Protein AF-A0A2D8QEB2-F1 (afdb_monomer_lite)

Structure (mmCIF, N/CA/C/O backbone):
data_AF-A0A2D8QEB2-F1
#
_entry.id   AF-A0A2D8QEB2-F1
#
loop_
_atom_site.group_PDB
_atom_site.id
_atom_site.type_symbol
_atom_site.label_atom_id
_atom_site.label_alt_id
_atom_site.label_comp_id
_atom_site.label_asym_id
_atom_site.label_entity_id
_atom_site.label_seq_id
_atom_site.pdbx_PDB_ins_code
_atom_site.Cartn_x
_atom_site.Cartn_y
_atom_site.Cartn_z
_atom_site.occupancy
_atom_site.B_iso_or_equiv
_atom_site.auth_seq_id
_atom_site.auth_comp_id
_atom_site.auth_asym_id
_atom_site.auth_atom_id
_atom_site.pdbx_PDB_model_num
ATOM 1 N N . MET A 1 1 ? -32.545 18.903 -0.295 1.00 45.94 1 MET A N 1
ATOM 2 C CA . MET A 1 1 ? -33.216 17.635 0.042 1.00 45.94 1 MET A CA 1
ATOM 3 C C . MET A 1 1 ? -32.104 16.668 0.420 1.00 45.94 1 MET A C 1
ATOM 5 O O . MET A 1 1 ? -31.404 16.201 -0.463 1.00 45.94 1 MET A O 1
ATOM 9 N N . PHE A 1 2 ? -31.806 16.531 1.713 1.00 59.47 2 PHE A N 1
ATOM 10 C CA . PHE A 1 2 ? -30.880 15.502 2.185 1.00 59.47 2 PHE A CA 1
ATOM 11 C C . PHE A 1 2 ? -31.740 14.258 2.338 1.00 59.47 2 PHE A C 1
ATOM 13 O O . PHE A 1 2 ? -32.549 14.202 3.259 1.00 59.47 2 PHE A O 1
ATOM 20 N N . GLU A 1 3 ? -31.684 13.355 1.363 1.00 57.31 3 GLU A N 1
ATOM 21 C CA . GLU A 1 3 ? -32.342 12.060 1.502 1.00 57.31 3 GLU A CA 1
ATOM 22 C C . GLU A 1 3 ? -31.876 11.403 2.799 1.00 57.31 3 GLU A C 1
ATOM 24 O O . GLU A 1 3 ? -30.695 11.477 3.161 1.00 57.31 3 GLU A O 1
ATOM 29 N N . ASP A 1 4 ? -32.845 10.817 3.497 1.00 54.88 4 ASP A N 1
ATOM 30 C CA . ASP A 1 4 ? -32.662 10.054 4.719 1.00 54.88 4 ASP A CA 1
ATOM 31 C C . ASP A 1 4 ? -31.739 8.878 4.388 1.00 54.88 4 ASP A C 1
ATOM 33 O O . ASP A 1 4 ? -32.144 7.863 3.815 1.00 54.88 4 ASP A O 1
ATOM 37 N N . ARG A 1 5 ? -30.434 9.085 4.593 1.00 58.41 5 ARG A N 1
ATOM 38 C CA . ARG A 1 5 ? -29.423 8.082 4.283 1.00 58.41 5 ARG A CA 1
ATOM 39 C C . ARG A 1 5 ? -29.697 6.923 5.232 1.00 58.41 5 ARG A C 1
ATOM 41 O O . ARG A 1 5 ? -29.628 7.158 6.440 1.00 58.41 5 ARG A O 1
ATOM 48 N N . PRO A 1 6 ? -29.975 5.704 4.730 1.00 58.88 6 PRO A N 1
ATOM 49 C CA . PRO A 1 6 ? -30.235 4.573 5.605 1.00 58.88 6 PRO A CA 1
ATOM 50 C C . PRO A 1 6 ? -29.107 4.486 6.629 1.00 58.88 6 PRO A C 1
ATOM 52 O O . PRO A 1 6 ? -27.930 4.625 6.265 1.00 58.88 6 PRO A O 1
ATOM 55 N N . ALA A 1 7 ? -29.474 4.328 7.907 1.00 61.19 7 ALA A N 1
ATOM 56 C CA . ALA A 1 7 ? -28.502 4.167 8.977 1.00 61.19 7 ALA A CA 1
ATOM 57 C C . ALA A 1 7 ? -27.507 3.093 8.523 1.00 61.19 7 ALA A C 1
ATOM 59 O O . ALA A 1 7 ? -27.954 2.024 8.094 1.00 61.19 7 ALA A O 1
ATOM 60 N N . PRO A 1 8 ? -26.191 3.374 8.510 1.00 59.16 8 PRO A N 1
ATOM 61 C CA . PRO A 1 8 ? -25.233 2.442 7.946 1.00 59.16 8 PRO A CA 1
ATOM 62 C C . PRO A 1 8 ? -25.317 1.125 8.718 1.00 59.16 8 PRO A C 1
ATOM 64 O O . PRO A 1 8 ? -24.835 1.019 9.841 1.00 59.16 8 PRO A O 1
ATOM 67 N N . GLY A 1 9 ? -25.970 0.127 8.126 1.00 66.25 9 GLY A N 1
ATOM 68 C CA . GLY A 1 9 ? -25.906 -1.245 8.596 1.00 66.25 9 GLY A CA 1
ATOM 69 C C . GLY A 1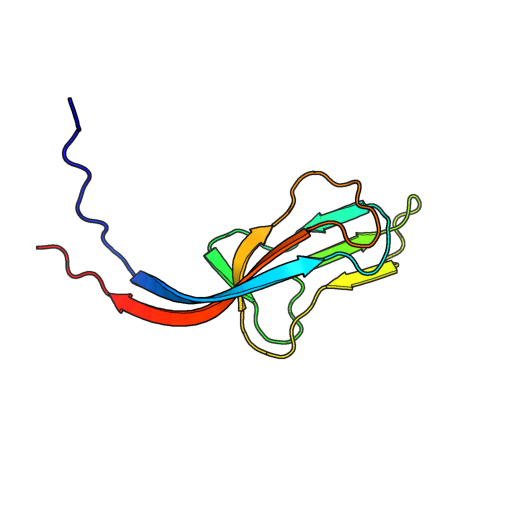 9 ? -24.509 -1.780 8.304 1.00 66.25 9 GLY A C 1
ATOM 70 O O . GLY A 1 9 ? -23.974 -1.556 7.217 1.00 66.25 9 GLY A O 1
ATOM 71 N N . GLY A 1 10 ? -23.896 -2.463 9.271 1.00 78.81 10 GLY A N 1
ATOM 72 C CA . GLY A 1 10 ? -22.622 -3.153 9.063 1.00 78.81 10 GLY A CA 1
ATOM 73 C C . GLY A 1 10 ? -21.559 -2.876 10.121 1.00 78.81 10 GLY A C 1
ATOM 74 O O . GLY A 1 10 ? -21.839 -2.451 11.239 1.00 78.81 10 GLY A O 1
ATOM 75 N N . MET A 1 11 ? -20.311 -3.187 9.772 1.00 84.75 11 MET A N 1
ATOM 76 C CA . MET A 1 11 ? -19.163 -3.077 10.670 1.00 84.75 11 MET A CA 1
ATOM 77 C C . MET A 1 11 ? -18.521 -1.690 10.555 1.00 84.75 11 MET A C 1
ATOM 79 O O . MET A 1 11 ? -17.908 -1.367 9.537 1.00 84.75 11 MET A O 1
ATOM 83 N N . LEU A 1 12 ? -18.603 -0.884 11.614 1.00 89.38 12 LEU A N 1
ATOM 84 C CA . LEU A 1 12 ? -17.855 0.365 11.725 1.00 89.38 12 LEU A CA 1
ATOM 85 C C . LEU A 1 12 ? -16.407 0.059 12.107 1.00 89.38 12 LEU A C 1
ATOM 87 O O . LEU A 1 12 ? -16.162 -0.552 13.146 1.00 89.38 12 LEU A O 1
ATOM 91 N N . ARG A 1 13 ? -15.446 0.548 11.317 1.00 92.75 13 ARG A N 1
ATOM 92 C CA . ARG A 1 13 ? -14.018 0.527 11.666 1.00 92.75 13 ARG A CA 1
ATOM 93 C C . ARG A 1 13 ? -13.538 1.935 12.011 1.00 92.75 13 ARG A C 1
ATOM 95 O O . ARG A 1 13 ? -13.368 2.773 11.128 1.00 92.75 13 ARG A O 1
ATOM 102 N N . LYS A 1 14 ? -13.310 2.206 13.298 1.00 94.62 14 LYS A N 1
ATOM 103 C CA . LYS A 1 14 ? -12.776 3.487 13.780 1.00 94.62 14 LYS A CA 1
ATOM 104 C C . LYS A 1 14 ? -11.250 3.456 13.736 1.00 94.62 14 LYS A C 1
ATOM 106 O O . LYS A 1 14 ? -10.625 2.786 14.553 1.00 94.62 14 LYS A O 1
ATOM 111 N N . VAL A 1 15 ? -10.653 4.200 12.806 1.00 97.00 15 VAL A N 1
ATOM 112 C CA . VAL A 1 15 ? -9.191 4.318 12.669 1.00 97.00 15 VAL A CA 1
ATOM 113 C C . VAL A 1 15 ? -8.595 5.071 13.860 1.00 97.00 15 VAL A C 1
ATOM 115 O O . VAL A 1 15 ? -9.001 6.196 14.148 1.00 97.00 15 VAL A O 1
ATOM 118 N N . LEU A 1 16 ? -7.607 4.464 14.521 1.00 97.88 16 LEU A N 1
ATOM 119 C CA . LEU A 1 16 ? -6.885 5.038 15.663 1.00 97.88 16 LEU A CA 1
ATOM 120 C C . LEU A 1 16 ? -5.487 5.539 15.275 1.00 97.88 16 LEU A C 1
ATOM 122 O O . LEU A 1 16 ? -5.075 6.612 15.708 1.00 97.88 16 LEU A O 1
ATOM 126 N N . LYS A 1 17 ? -4.760 4.783 14.441 1.00 98.19 17 LYS A N 1
ATOM 127 C CA . LYS A 1 17 ? -3.432 5.149 13.915 1.00 98.19 17 LYS A CA 1
ATOM 128 C C . LYS A 1 17 ? -3.373 4.888 12.417 1.00 98.19 17 LYS A C 1
ATOM 130 O O . LYS A 1 17 ? -3.940 3.907 11.939 1.00 98.19 17 LYS A O 1
ATOM 135 N N . ARG A 1 18 ? -2.689 5.765 11.678 1.00 98.25 18 ARG A N 1
ATOM 136 C CA . ARG A 1 18 ? -2.594 5.716 10.213 1.00 98.25 18 ARG A CA 1
ATOM 137 C C . ARG A 1 18 ? -1.277 6.276 9.708 1.00 98.25 18 ARG A C 1
ATOM 139 O O . ARG A 1 18 ? -0.687 7.131 10.366 1.00 98.25 18 ARG A O 1
ATOM 146 N N . ARG A 1 19 ? -0.857 5.841 8.522 1.00 98.06 19 ARG A N 1
ATOM 147 C CA . ARG A 1 19 ? 0.325 6.374 7.840 1.00 98.06 19 ARG A CA 1
ATOM 148 C C . ARG A 1 19 ? 0.168 6.354 6.326 1.00 98.06 19 ARG A C 1
ATOM 150 O O . ARG A 1 19 ? -0.554 5.521 5.776 1.00 98.06 19 ARG A O 1
ATOM 157 N N . HIS A 1 20 ? 0.876 7.267 5.668 1.00 98.38 20 HIS A N 1
ATOM 158 C CA . HIS A 1 20 ? 1.130 7.160 4.237 1.00 98.38 20 HIS A CA 1
ATOM 159 C C . HIS A 1 20 ? 2.181 6.087 3.974 1.00 98.38 20 HIS A C 1
ATOM 161 O O . HIS A 1 20 ? 3.075 5.868 4.792 1.00 98.38 20 HIS A O 1
ATOM 167 N N . VAL A 1 21 ? 2.045 5.436 2.828 1.00 98.12 21 VAL A N 1
ATOM 168 C CA . VAL A 1 21 ? 3.016 4.488 2.293 1.00 98.12 21 VAL A CA 1
ATOM 169 C C . VAL A 1 21 ? 3.638 5.141 1.075 1.00 98.12 21 VAL A C 1
ATOM 171 O O . VAL A 1 21 ? 2.908 5.615 0.197 1.00 98.12 21 VAL A O 1
ATOM 174 N N . THR A 1 22 ? 4.961 5.209 1.060 1.00 98.25 22 THR A N 1
ATOM 175 C CA . THR A 1 22 ? 5.743 5.794 -0.025 1.00 98.25 22 THR A CA 1
ATOM 176 C C . THR A 1 22 ? 6.446 4.704 -0.812 1.00 98.25 22 THR A C 1
ATOM 178 O O . THR A 1 22 ? 6.760 3.660 -0.252 1.00 98.25 22 THR A O 1
ATOM 181 N N . ALA A 1 23 ? 6.660 4.940 -2.101 1.00 97.69 23 ALA A N 1
ATOM 182 C CA . ALA A 1 23 ? 7.486 4.074 -2.926 1.00 97.69 23 ALA A CA 1
ATOM 183 C C . ALA A 1 23 ? 8.965 4.260 -2.564 1.00 97.69 23 ALA A C 1
ATOM 185 O O . ALA A 1 23 ? 9.443 5.396 -2.532 1.00 97.69 23 ALA A O 1
ATOM 186 N N . ASP A 1 24 ? 9.693 3.169 -2.339 1.00 96.94 24 ASP A N 1
ATOM 187 C CA . ASP A 1 24 ? 11.140 3.230 -2.094 1.00 96.94 24 ASP A CA 1
ATOM 188 C C . ASP A 1 24 ? 11.929 3.311 -3.415 1.00 96.94 24 ASP A C 1
ATOM 190 O O . ASP A 1 24 ? 13.035 3.851 -3.464 1.00 96.94 24 ASP A O 1
ATOM 194 N N . THR A 1 25 ? 11.317 2.878 -4.521 1.00 97.00 25 THR A N 1
ATOM 195 C CA . THR A 1 25 ? 11.869 2.969 -5.877 1.00 97.00 25 THR A CA 1
ATOM 196 C C . THR A 1 25 ? 10.849 3.509 -6.883 1.00 97.00 25 THR A C 1
ATOM 198 O O . THR A 1 25 ? 9.639 3.404 -6.683 1.00 97.00 25 THR A O 1
ATOM 201 N N . GLY A 1 26 ? 11.337 4.107 -7.971 1.00 96.56 26 GLY A N 1
ATOM 202 C CA . GLY A 1 26 ? 10.503 4.531 -9.094 1.00 96.56 26 GLY A CA 1
ATOM 203 C C . GLY A 1 26 ? 10.140 3.367 -10.019 1.00 96.56 26 GLY A C 1
ATOM 204 O O . GLY A 1 26 ? 10.872 2.384 -10.113 1.00 96.56 26 GLY A O 1
ATOM 205 N N . GLY A 1 27 ? 9.019 3.489 -10.729 1.00 97.62 27 GLY A N 1
ATOM 206 C CA . GLY A 1 27 ? 8.577 2.482 -11.693 1.00 97.62 27 GLY A CA 1
ATOM 207 C C . GLY A 1 27 ? 7.078 2.527 -11.964 1.00 97.62 27 GLY A C 1
ATOM 208 O O . GLY A 1 27 ? 6.439 3.578 -11.879 1.00 97.62 27 GLY A O 1
ATOM 209 N N . LEU A 1 28 ? 6.524 1.365 -12.300 1.00 98.06 28 LEU A N 1
ATOM 210 C CA . LEU A 1 28 ? 5.109 1.147 -12.568 1.00 98.06 28 LEU A CA 1
ATOM 211 C C . LEU A 1 28 ? 4.476 0.408 -11.384 1.00 98.06 28 LEU A C 1
ATOM 213 O O . LEU A 1 28 ? 4.619 -0.809 -11.249 1.00 98.06 28 LEU A O 1
ATOM 217 N N . PHE A 1 29 ? 3.794 1.150 -10.515 1.00 98.12 29 PHE A N 1
ATOM 218 C CA . PHE A 1 29 ? 3.053 0.616 -9.381 1.00 98.12 29 PHE A CA 1
ATOM 219 C C . PHE A 1 29 ? 1.712 0.025 -9.819 1.00 98.12 29 PHE A C 1
ATOM 221 O O . PHE A 1 29 ? 0.906 0.674 -10.491 1.00 98.12 29 PHE A O 1
ATOM 228 N N . ARG A 1 30 ? 1.431 -1.192 -9.355 1.00 97.25 30 ARG A N 1
ATOM 229 C CA . ARG A 1 30 ? 0.140 -1.859 -9.507 1.00 97.25 30 ARG A CA 1
ATOM 230 C C . ARG A 1 30 ? -0.364 -2.313 -8.145 1.00 97.25 30 ARG A C 1
ATOM 232 O O . ARG A 1 30 ? 0.227 -3.189 -7.516 1.00 97.25 30 ARG A O 1
ATOM 239 N N . ALA A 1 31 ? -1.487 -1.742 -7.715 1.00 97.50 31 ALA A N 1
ATOM 240 C CA . ALA A 1 31 ? -2.161 -2.166 -6.496 1.00 97.50 31 ALA A CA 1
ATOM 241 C C . ALA A 1 31 ? -2.661 -3.618 -6.617 1.00 97.50 31 ALA A C 1
ATOM 243 O O . ALA A 1 31 ? -3.213 -4.016 -7.644 1.00 97.50 31 ALA A O 1
ATOM 244 N N . ALA A 1 32 ? -2.486 -4.387 -5.544 1.00 97.31 32 ALA A N 1
ATOM 245 C CA . ALA A 1 32 ? -2.990 -5.753 -5.384 1.00 97.31 32 ALA A CA 1
ATOM 246 C C . ALA A 1 32 ? -4.164 -5.827 -4.387 1.00 97.31 32 ALA A C 1
ATOM 248 O O . ALA A 1 32 ? -4.595 -6.912 -4.010 1.00 97.31 32 ALA A O 1
ATOM 249 N N . CYS A 1 33 ? -4.669 -4.671 -3.951 1.00 96.38 33 CYS A N 1
ATOM 250 C CA . CYS A 1 33 ? -5.695 -4.533 -2.924 1.00 96.38 33 CYS A CA 1
ATOM 251 C C . CYS A 1 33 ? -6.714 -3.444 -3.277 1.00 96.38 33 CYS A C 1
ATOM 253 O O . CYS A 1 33 ? -6.487 -2.610 -4.159 1.00 96.38 33 CYS A O 1
ATOM 255 N N . THR A 1 34 ? -7.820 -3.431 -2.539 1.00 96.38 34 THR A N 1
ATOM 256 C CA . THR A 1 34 ? -8.894 -2.441 -2.629 1.00 96.38 34 THR A CA 1
ATOM 257 C C . THR A 1 34 ? -9.056 -1.715 -1.286 1.00 96.38 34 THR A C 1
ATOM 259 O O . THR A 1 34 ? -8.860 -2.310 -0.223 1.00 96.38 34 THR A O 1
ATOM 262 N N . PRO A 1 35 ? -9.422 -0.418 -1.272 1.00 96.31 35 PRO A N 1
ATOM 263 C CA . PRO A 1 35 ? -9.829 0.257 -0.042 1.00 96.31 35 PRO A CA 1
ATOM 264 C C . PRO A 1 35 ? -10.903 -0.524 0.725 1.00 96.31 35 PRO A C 1
ATOM 266 O O . PRO A 1 35 ? -11.906 -0.938 0.151 1.00 96.31 35 PRO A O 1
ATOM 269 N N . GLY A 1 36 ? -10.700 -0.693 2.031 1.00 95.50 36 GLY A N 1
ATOM 270 C CA .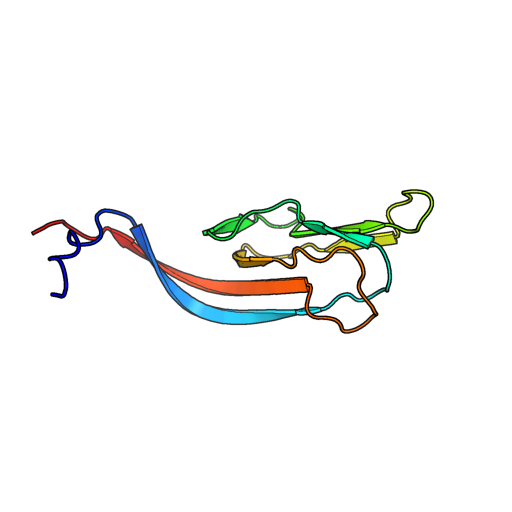 GLY A 1 36 ? -11.533 -1.526 2.899 1.00 95.50 36 GLY A CA 1
ATOM 271 C C . GLY A 1 36 ? -10.944 -2.908 3.196 1.00 95.50 36 GLY A C 1
ATOM 272 O O . GLY A 1 36 ? -11.338 -3.518 4.197 1.00 95.50 36 GLY A O 1
ATOM 273 N N . ASP A 1 37 ? -9.969 -3.371 2.412 1.00 97.12 37 ASP A N 1
ATOM 274 C CA . ASP A 1 37 ? -9.279 -4.635 2.667 1.00 97.12 37 ASP A CA 1
ATOM 275 C C . ASP A 1 37 ? -8.435 -4.570 3.944 1.00 97.12 37 ASP A C 1
ATOM 277 O O . ASP A 1 37 ? -7.874 -3.529 4.298 1.00 97.12 37 ASP A O 1
ATOM 281 N N . ILE A 1 38 ? -8.325 -5.710 4.631 1.00 97.81 38 ILE A N 1
ATOM 282 C CA . ILE A 1 38 ? -7.334 -5.920 5.690 1.00 97.81 38 ILE A CA 1
ATOM 283 C C . ILE A 1 38 ? -6.233 -6.801 5.107 1.00 97.81 38 ILE A C 1
ATOM 285 O O . ILE A 1 38 ? -6.460 -7.981 4.843 1.00 97.81 38 ILE A O 1
ATOM 289 N N . LEU A 1 39 ? -5.043 -6.233 4.927 1.00 98.44 39 LEU A N 1
ATOM 290 C CA . LEU A 1 39 ? -3.868 -6.973 4.480 1.00 98.44 39 LEU A CA 1
ATOM 291 C C . LEU A 1 39 ? -3.219 -7.644 5.682 1.00 98.44 39 LEU A C 1
ATOM 293 O O . LEU A 1 39 ? -2.918 -6.981 6.674 1.00 98.44 39 LEU A O 1
ATOM 297 N N . GLN A 1 40 ? -3.019 -8.956 5.589 1.00 98.31 40 GLN A N 1
ATOM 298 C CA . GLN A 1 40 ? -2.269 -9.717 6.585 1.00 98.31 40 GLN A CA 1
ATOM 299 C C . GLN A 1 40 ? -0.761 -9.483 6.409 1.00 98.31 40 GLN A C 1
ATOM 301 O O . GLN A 1 40 ? -0.338 -9.066 5.325 1.00 98.31 40 GLN A O 1
ATOM 306 N N . PRO A 1 41 ? 0.067 -9.769 7.430 1.00 98.44 41 PRO A N 1
ATOM 307 C CA . PRO A 1 41 ? 1.515 -9.681 7.305 1.00 98.44 41 PRO A CA 1
ATOM 308 C C . PRO A 1 41 ? 2.035 -10.403 6.056 1.00 98.44 41 PRO A C 1
ATOM 310 O O . PRO A 1 41 ? 1.605 -11.513 5.746 1.00 98.44 41 PRO A O 1
ATOM 313 N N . GLY A 1 42 ? 2.922 -9.746 5.309 1.00 97.75 42 GLY A N 1
ATOM 314 C CA . GLY A 1 42 ? 3.466 -10.253 4.043 1.00 97.75 42 GLY A CA 1
ATOM 315 C C . GLY A 1 42 ? 2.524 -10.175 2.832 1.00 97.75 42 GLY A C 1
ATOM 316 O O . GLY A 1 42 ? 2.985 -10.355 1.709 1.00 97.75 42 GLY A O 1
ATOM 317 N N . SER A 1 43 ? 1.235 -9.858 3.009 1.00 98.06 43 SER A N 1
ATOM 318 C CA . SER A 1 43 ? 0.335 -9.608 1.874 1.00 98.06 43 SER A CA 1
ATOM 319 C C . SER A 1 43 ? 0.688 -8.272 1.204 1.00 98.06 43 SER A C 1
ATOM 321 O O . SER A 1 43 ? 0.886 -7.275 1.908 1.00 98.06 43 SER A O 1
ATOM 323 N N . PRO A 1 44 ? 0.761 -8.213 -0.137 1.00 98.00 44 PRO A N 1
ATOM 324 C CA . PRO A 1 44 ? 1.184 -7.006 -0.830 1.00 98.00 44 PRO A CA 1
ATOM 325 C C . PRO A 1 44 ? 0.076 -5.948 -0.869 1.00 98.00 44 PRO A C 1
ATOM 327 O O . PRO A 1 44 ? -1.067 -6.229 -1.225 1.00 98.00 44 PRO A O 1
ATOM 330 N N . LEU A 1 45 ? 0.443 -4.694 -0.598 1.00 98.19 45 LEU A N 1
ATOM 331 C CA . LEU A 1 45 ? -0.333 -3.530 -1.038 1.00 98.19 45 LEU A CA 1
ATOM 332 C C . LEU A 1 45 ? -0.373 -3.482 -2.570 1.00 98.19 45 LEU A C 1
ATOM 334 O O . LEU A 1 45 ? -1.394 -3.166 -3.181 1.00 98.19 45 LEU A O 1
ATOM 338 N N . GLY A 1 46 ? 0.772 -3.785 -3.174 1.00 97.81 46 GLY A N 1
ATOM 339 C CA . GLY A 1 46 ? 1.016 -3.779 -4.602 1.00 97.81 46 GLY A CA 1
ATOM 340 C C . GLY A 1 46 ? 2.485 -4.055 -4.897 1.00 97.81 46 GLY A C 1
ATOM 3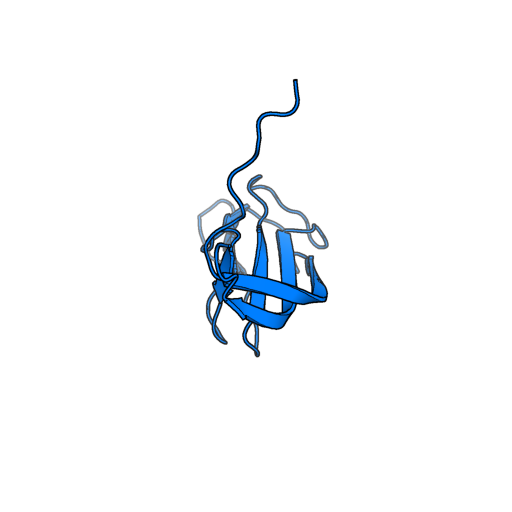41 O O . GLY A 1 46 ? 3.296 -4.233 -3.984 1.00 97.81 46 GLY A O 1
ATOM 342 N N . VAL A 1 47 ? 2.807 -4.074 -6.182 1.00 98.19 47 VAL A N 1
ATOM 343 C CA . VAL A 1 47 ? 4.168 -4.263 -6.696 1.00 98.19 47 VAL A CA 1
ATOM 344 C C . VAL A 1 47 ? 4.571 -3.063 -7.536 1.00 98.19 47 VAL A C 1
ATOM 346 O O . VAL A 1 47 ? 3.712 -2.428 -8.152 1.00 98.19 47 VAL A O 1
ATOM 349 N N . ILE A 1 48 ? 5.865 -2.766 -7.568 1.00 98.38 48 ILE A N 1
ATOM 350 C CA . ILE A 1 48 ? 6.465 -1.836 -8.521 1.00 98.38 48 ILE A CA 1
ATOM 351 C C . ILE A 1 48 ? 7.255 -2.670 -9.520 1.00 98.38 48 ILE A C 1
ATOM 353 O O . ILE A 1 48 ? 8.041 -3.538 -9.137 1.00 98.38 48 ILE A O 1
ATOM 357 N N . THR A 1 49 ? 7.017 -2.409 -10.799 1.00 98.31 49 THR A N 1
ATOM 358 C CA . THR A 1 49 ? 7.703 -3.065 -11.916 1.00 98.31 49 THR A CA 1
ATOM 359 C C . THR A 1 49 ? 8.495 -2.056 -12.732 1.00 98.31 49 THR A C 1
ATOM 361 O O . THR A 1 49 ? 8.169 -0.865 -12.731 1.00 98.31 49 THR A O 1
ATOM 364 N N . ASP A 1 50 ? 9.534 -2.514 -13.419 1.00 96.94 50 ASP A N 1
ATOM 365 C CA . ASP A 1 50 ? 10.169 -1.724 -14.468 1.00 96.94 50 ASP A CA 1
ATOM 366 C C . ASP A 1 50 ? 9.347 -1.752 -15.775 1.00 96.94 50 ASP A C 1
ATOM 368 O O . ASP A 1 50 ? 8.232 -2.275 -15.833 1.00 96.94 50 ASP A O 1
ATOM 372 N N . ILE A 1 51 ? 9.883 -1.160 -16.845 1.00 95.19 51 ILE A N 1
ATOM 373 C CA . ILE A 1 51 ? 9.195 -1.112 -18.146 1.00 95.19 51 ILE A CA 1
ATOM 374 C C . ILE A 1 51 ? 9.141 -2.468 -18.867 1.00 95.19 51 ILE A C 1
ATOM 376 O O . ILE A 1 51 ? 8.369 -2.613 -19.815 1.00 95.19 51 ILE A O 1
ATOM 380 N N . PHE A 1 52 ? 9.964 -3.434 -18.456 1.00 96.75 52 PHE A N 1
ATOM 381 C CA . PHE A 1 52 ? 10.020 -4.784 -19.016 1.00 96.75 52 PHE A CA 1
ATOM 382 C C . PHE A 1 52 ? 9.098 -5.751 -18.261 1.00 96.75 52 PHE A C 1
ATOM 384 O O . PHE A 1 52 ? 8.803 -6.835 -18.761 1.00 96.75 52 PHE A O 1
ATOM 391 N N . GLY A 1 53 ? 8.573 -5.322 -17.110 1.00 94.94 53 GLY A N 1
ATOM 392 C CA . GLY A 1 53 ? 7.640 -6.073 -16.277 1.00 94.94 53 GLY A CA 1
ATOM 393 C C . GLY A 1 53 ? 8.309 -6.811 -15.121 1.00 94.94 53 GLY A C 1
ATOM 394 O O . GLY A 1 53 ? 7.615 -7.529 -14.397 1.00 94.94 53 GLY A O 1
ATOM 395 N N . ASP A 1 54 ? 9.613 -6.623 -14.913 1.00 97.94 54 ASP A N 1
ATOM 396 C CA . ASP A 1 54 ? 10.326 -7.221 -13.789 1.00 97.94 54 ASP A CA 1
ATOM 397 C C . ASP A 1 54 ? 9.930 -6.515 -12.488 1.00 97.94 54 ASP A C 1
ATOM 399 O O . ASP A 1 54 ? 9.881 -5.284 -12.415 1.00 97.94 54 ASP A O 1
ATOM 403 N N . ILE A 1 55 ? 9.617 -7.292 -11.445 1.00 98.06 55 ILE A N 1
ATOM 404 C CA . ILE A 1 55 ? 9.266 -6.749 -10.127 1.00 98.06 55 ILE A CA 1
ATOM 405 C C . ILE A 1 55 ? 10.538 -6.221 -9.468 1.00 98.06 55 ILE A C 1
ATOM 407 O O . ILE A 1 55 ? 11.435 -6.990 -9.128 1.00 98.06 55 ILE A O 1
ATOM 411 N N . VAL A 1 56 ? 10.577 -4.911 -9.242 1.00 97.69 56 VAL A N 1
ATOM 412 C CA . VAL A 1 56 ? 11.694 -4.228 -8.577 1.00 97.69 56 VAL A CA 1
ATOM 413 C C . VAL A 1 56 ? 11.423 -3.969 -7.098 1.00 97.69 56 VAL A C 1
ATOM 415 O O . VAL A 1 56 ? 12.365 -3.807 -6.329 1.00 97.69 56 VAL A O 1
ATOM 418 N N . ASP A 1 57 ? 10.151 -3.946 -6.688 1.00 98.00 57 ASP A N 1
ATOM 419 C CA . ASP A 1 57 ? 9.754 -3.810 -5.286 1.00 98.00 57 ASP A CA 1
ATOM 420 C C . ASP A 1 57 ? 8.368 -4.429 -5.026 1.00 98.00 57 ASP A C 1
ATOM 422 O O . ASP A 1 57 ? 7.479 -4.412 -5.882 1.00 98.00 57 ASP A O 1
ATOM 426 N N . THR A 1 58 ? 8.174 -4.981 -3.827 1.00 98.25 58 THR A N 1
ATOM 427 C CA . THR A 1 58 ? 6.894 -5.515 -3.344 1.00 98.25 58 THR A CA 1
ATOM 428 C C . THR A 1 58 ? 6.573 -4.909 -1.987 1.00 98.25 58 THR A C 1
ATOM 430 O O . THR A 1 58 ? 7.194 -5.218 -0.970 1.00 98.25 58 THR A O 1
ATOM 433 N N . VAL A 1 59 ? 5.533 -4.083 -1.955 1.00 98.00 59 VAL A N 1
ATOM 434 C CA . VA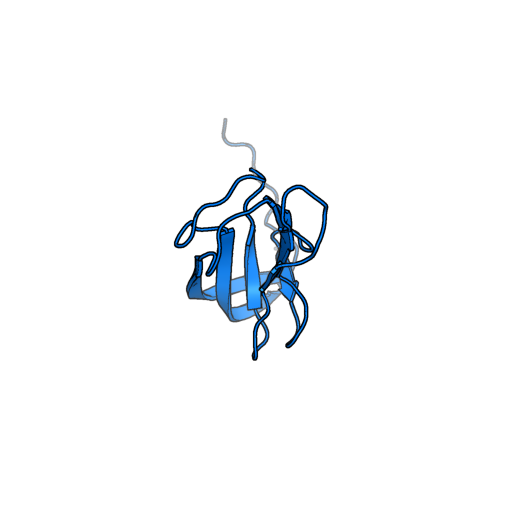L A 1 59 ? 5.203 -3.276 -0.782 1.00 98.00 59 VAL A CA 1
ATOM 435 C C . VAL A 1 59 ? 4.353 -4.101 0.175 1.00 98.00 59 VAL A C 1
ATOM 437 O O . VAL A 1 59 ? 3.183 -4.368 -0.101 1.00 98.00 59 VAL A O 1
ATOM 440 N N . THR A 1 60 ? 4.929 -4.497 1.309 1.00 98.31 60 THR A N 1
ATOM 441 C CA . THR A 1 60 ? 4.281 -5.347 2.322 1.00 98.31 60 THR A CA 1
ATOM 442 C C . THR A 1 60 ? 4.348 -4.727 3.720 1.00 98.31 60 THR A C 1
ATOM 444 O O . THR A 1 60 ? 4.956 -3.677 3.941 1.00 98.31 60 THR A O 1
ATOM 447 N N . PHE A 1 61 ? 3.684 -5.368 4.683 1.00 98.19 61 PHE A N 1
ATOM 448 C CA . PHE A 1 61 ? 3.652 -4.945 6.081 1.00 98.19 61 PHE A CA 1
ATOM 449 C C . PHE A 1 61 ? 3.987 -6.122 7.000 1.00 98.19 61 PHE A C 1
ATOM 451 O O . PHE A 1 61 ? 3.640 -7.262 6.699 1.00 98.19 61 PHE A O 1
ATOM 458 N N . ALA A 1 62 ? 4.641 -5.839 8.130 1.00 97.75 62 ALA A N 1
ATOM 459 C CA . ALA A 1 62 ? 4.940 -6.835 9.165 1.00 97.75 62 ALA A CA 1
ATOM 460 C C . ALA A 1 62 ? 3.749 -7.104 10.105 1.00 97.75 62 ALA A C 1
ATOM 462 O O . ALA A 1 62 ? 3.687 -8.141 10.757 1.00 97.75 62 ALA A O 1
ATOM 463 N N . GLU A 1 63 ? 2.796 -6.175 10.156 1.00 97.88 63 GLU A N 1
ATOM 464 C CA . GLU A 1 63 ? 1.579 -6.252 10.962 1.00 97.88 63 GLU A CA 1
ATOM 465 C C . GLU A 1 63 ? 0.352 -6.047 10.064 1.00 97.88 63 GLU A C 1
ATOM 467 O O . GLU A 1 63 ? 0.483 -5.439 8.994 1.00 97.88 63 GLU A O 1
ATOM 472 N N . PRO A 1 64 ? -0.841 -6.515 10.477 1.00 98.44 64 PRO A N 1
ATOM 473 C CA . PRO A 1 64 ? -2.059 -6.274 9.725 1.00 98.44 64 PRO A CA 1
ATOM 474 C C . PRO A 1 64 ? -2.327 -4.783 9.517 1.00 98.44 64 PRO A C 1
ATOM 476 O O . PRO A 1 64 ? -2.227 -3.981 10.449 1.00 98.44 64 PRO A O 1
ATOM 479 N N . VAL A 1 65 ? -2.753 -4.415 8.311 1.00 98.62 65 VAL A N 1
ATOM 480 C CA . VAL A 1 65 ? -3.157 -3.038 8.003 1.00 98.62 65 VAL A CA 1
ATOM 481 C C . VAL A 1 65 ? -4.507 -2.992 7.308 1.00 98.62 65 VAL A C 1
ATOM 483 O O . VAL A 1 65 ? -4.826 -3.841 6.480 1.00 98.62 65 VAL A O 1
ATOM 486 N N . LEU A 1 66 ? -5.296 -1.970 7.622 1.00 98.38 66 LEU A N 1
ATOM 487 C CA . LEU A 1 66 ? -6.537 -1.662 6.918 1.00 98.38 66 LEU A CA 1
ATOM 488 C C . LEU A 1 66 ? -6.234 -0.657 5.806 1.00 98.38 66 LEU A C 1
ATOM 490 O O . LEU A 1 66 ? -5.771 0.456 6.076 1.00 98.38 66 LEU A O 1
ATOM 494 N N . VAL A 1 67 ? -6.519 -1.031 4.562 1.00 98.31 67 VAL A N 1
ATOM 495 C CA . VAL A 1 67 ? -6.308 -0.176 3.391 1.00 98.31 67 VAL A CA 1
ATOM 496 C C . VAL A 1 67 ? -7.357 0.930 3.384 1.00 98.31 67 VAL A C 1
ATOM 498 O O . VAL A 1 67 ? -8.554 0.669 3.294 1.00 98.31 67 VAL A O 1
ATOM 501 N N . ILE A 1 68 ? -6.910 2.183 3.468 1.00 98.25 68 ILE A N 1
ATOM 502 C CA . ILE A 1 68 ? -7.776 3.365 3.346 1.00 98.25 68 ILE A CA 1
ATOM 503 C C . ILE A 1 68 ? -7.780 3.848 1.894 1.00 98.25 68 ILE A C 1
ATOM 505 O O . ILE A 1 68 ? -8.825 4.211 1.363 1.00 98.25 68 ILE A O 1
ATOM 509 N N . ALA A 1 69 ? -6.613 3.852 1.248 1.00 97.62 69 ALA A N 1
ATOM 510 C CA . ALA A 1 69 ? -6.461 4.184 -0.161 1.00 97.62 69 ALA A CA 1
ATOM 511 C C . ALA A 1 69 ? -5.235 3.485 -0.762 1.00 97.62 69 ALA A C 1
ATOM 513 O O . ALA A 1 69 ? -4.233 3.277 -0.075 1.00 97.62 69 ALA A O 1
ATOM 514 N N . ALA A 1 70 ? -5.301 3.204 -2.060 1.00 97.44 70 ALA A N 1
ATOM 515 C CA . ALA A 1 70 ? -4.180 2.766 -2.881 1.00 97.44 70 ALA A CA 1
ATOM 516 C C . ALA A 1 70 ? -4.115 3.640 -4.1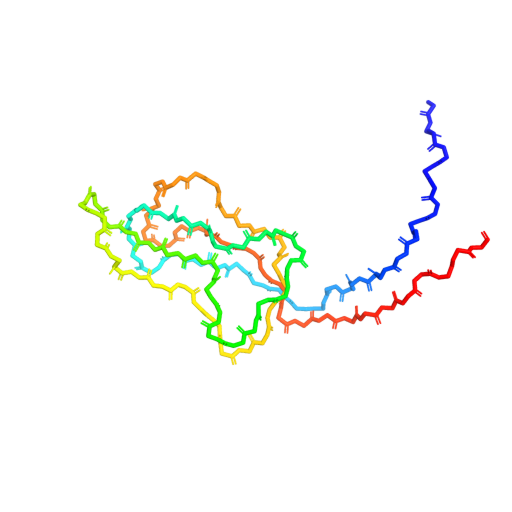41 1.00 97.44 70 ALA A C 1
ATOM 518 O O . ALA A 1 70 ? -5.155 4.061 -4.664 1.00 97.44 70 ALA A O 1
ATOM 519 N N . ARG A 1 71 ? -2.902 3.953 -4.605 1.00 95.88 71 ARG A N 1
ATOM 520 C CA . ARG A 1 71 ? -2.692 4.727 -5.833 1.00 95.88 71 ARG A CA 1
ATOM 521 C C . ARG A 1 71 ? -3.175 3.931 -7.044 1.00 95.88 71 ARG A C 1
ATOM 523 O O . ARG A 1 71 ? -3.010 2.715 -7.101 1.00 95.88 71 ARG A O 1
ATOM 530 N N . ARG A 1 72 ? -3.787 4.638 -7.996 1.00 92.06 72 ARG A N 1
ATOM 531 C CA . ARG A 1 72 ? -4.276 4.079 -9.266 1.00 92.06 72 ARG A CA 1
ATOM 532 C C . ARG A 1 72 ? -3.422 4.491 -10.460 1.00 92.06 72 ARG A C 1
ATOM 534 O O . ARG A 1 72 ? -3.317 3.721 -11.405 1.00 92.06 72 ARG A O 1
ATOM 541 N N . ASP A 1 73 ? -2.805 5.670 -10.401 1.00 88.75 73 ASP A N 1
ATOM 542 C CA . ASP A 1 73 ? -1.886 6.130 -11.440 1.00 88.75 73 ASP A CA 1
ATOM 543 C C . ASP A 1 73 ? -0.593 5.304 -11.399 1.00 88.75 73 ASP A C 1
ATOM 545 O O . ASP A 1 73 ? 0.070 5.289 -10.356 1.00 88.75 73 ASP A O 1
ATOM 549 N N . PRO A 1 74 ? -0.224 4.624 -12.499 1.00 89.44 74 PRO A N 1
ATOM 550 C CA . PRO A 1 74 ? 0.790 3.578 -12.458 1.00 89.44 74 PRO A CA 1
ATOM 551 C C . PRO A 1 74 ? 2.207 4.127 -12.310 1.00 89.44 74 PRO A C 1
ATOM 553 O O . PRO A 1 74 ? 3.018 3.527 -11.621 1.00 89.44 74 PRO A O 1
ATOM 556 N N . VAL A 1 75 ? 2.532 5.265 -12.925 1.00 97.25 75 VAL A N 1
ATOM 557 C CA . VAL A 1 75 ? 3.898 5.807 -12.876 1.00 97.25 75 VAL A CA 1
ATOM 558 C C . VAL A 1 75 ? 4.147 6.442 -11.514 1.00 97.25 75 VAL A C 1
ATOM 560 O O . VAL A 1 75 ? 3.405 7.345 -11.120 1.00 97.25 75 VAL A O 1
ATOM 563 N N . VAL A 1 76 ? 5.188 5.990 -10.815 1.00 97.38 76 VAL A N 1
ATOM 564 C CA . VAL A 1 76 ? 5.601 6.491 -9.497 1.00 97.38 76 VAL A CA 1
ATOM 565 C C . VAL A 1 76 ? 7.088 6.830 -9.482 1.00 97.38 76 VAL A C 1
ATOM 567 O O . VAL A 1 76 ? 7.895 6.141 -10.106 1.00 97.38 76 VAL A O 1
ATOM 570 N N . ALA A 1 77 ? 7.454 7.878 -8.747 1.00 97.50 77 ALA A N 1
ATOM 571 C CA . ALA A 1 77 ? 8.839 8.178 -8.388 1.00 97.50 77 ALA A CA 1
ATOM 572 C C . ALA A 1 77 ? 9.147 7.722 -6.951 1.00 97.50 77 ALA A C 1
ATOM 574 O O . ALA A 1 77 ? 8.239 7.543 -6.139 1.00 97.50 77 ALA A O 1
ATOM 575 N N . THR A 1 78 ? 10.427 7.581 -6.601 1.00 97.75 78 THR A N 1
ATOM 576 C CA . THR A 1 78 ? 10.832 7.367 -5.203 1.00 97.75 78 THR A CA 1
ATOM 577 C C . THR A 1 78 ? 10.283 8.479 -4.305 1.00 97.75 78 THR A C 1
ATOM 579 O O . THR A 1 78 ? 10.399 9.664 -4.618 1.00 97.75 78 THR A O 1
ATOM 582 N N . GLY A 1 79 ? 9.688 8.097 -3.175 1.00 97.62 79 GLY A N 1
ATOM 583 C CA . GLY A 1 79 ? 9.045 8.997 -2.217 1.00 97.62 79 GLY A CA 1
ATOM 584 C C . GLY A 1 79 ? 7.577 9.310 -2.524 1.00 97.62 79 GLY A C 1
ATOM 585 O O . GLY A 1 79 ? 6.880 9.849 -1.659 1.00 97.62 79 GLY A O 1
ATOM 586 N N . ASP A 1 80 ? 7.067 8.937 -3.702 1.00 97.88 80 ASP A N 1
ATOM 587 C CA . ASP A 1 80 ? 5.661 9.134 -4.040 1.00 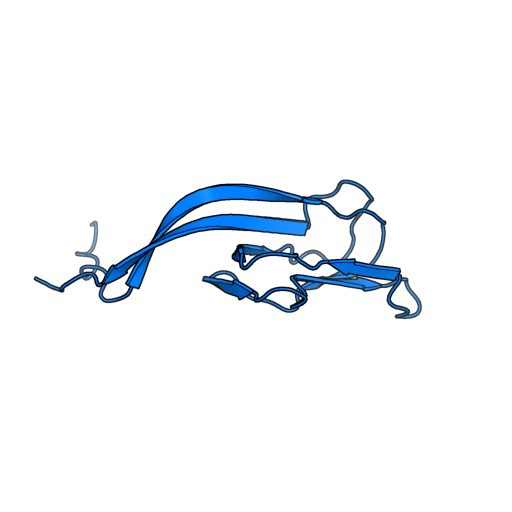97.88 80 ASP A CA 1
ATOM 588 C C . ASP A 1 80 ? 4.745 8.352 -3.103 1.00 97.88 80 ASP A C 1
ATOM 590 O O . ASP A 1 80 ? 4.992 7.193 -2.775 1.00 97.88 80 ASP A O 1
ATOM 594 N N . ARG A 1 81 ? 3.607 8.949 -2.737 1.00 97.81 81 ARG A N 1
ATOM 595 C CA . ARG A 1 81 ? 2.577 8.253 -1.958 1.00 97.81 81 ARG A CA 1
ATOM 596 C C . ARG A 1 81 ? 1.851 7.246 -2.844 1.00 97.81 81 ARG A C 1
ATOM 598 O O . ARG A 1 81 ? 1.186 7.626 -3.807 1.00 97.81 81 ARG A O 1
ATOM 605 N N . ILE A 1 82 ? 1.935 5.976 -2.472 1.00 97.88 82 ILE A N 1
ATOM 606 C CA . ILE A 1 82 ? 1.314 4.847 -3.180 1.00 97.88 82 ILE A CA 1
ATOM 607 C C . ILE A 1 82 ? 0.190 4.189 -2.378 1.00 97.88 82 ILE A C 1
ATOM 609 O O . ILE A 1 82 ? -0.633 3.460 -2.929 1.00 97.88 82 ILE A O 1
ATOM 613 N N . GLY A 1 83 ? 0.100 4.497 -1.084 1.00 98.00 83 GLY A N 1
ATOM 614 C CA . GLY A 1 83 ? -0.971 4.015 -0.228 1.00 98.00 83 GLY A CA 1
ATOM 615 C C . GLY A 1 83 ? -1.227 4.896 0.983 1.00 98.00 83 GLY A C 1
ATOM 616 O O . GLY A 1 83 ? -0.428 5.757 1.370 1.00 98.00 83 GLY A O 1
ATOM 617 N N . PHE A 1 84 ? -2.369 4.651 1.606 1.00 98.56 84 PHE A N 1
ATOM 618 C CA . PHE A 1 84 ? -2.733 5.187 2.904 1.00 98.56 84 PHE A CA 1
ATOM 619 C C . PHE A 1 84 ? -3.409 4.079 3.697 1.00 98.56 84 PHE A C 1
ATOM 621 O O . PHE A 1 84 ? -4.384 3.487 3.233 1.00 98.56 84 PHE A O 1
ATOM 628 N N . VAL A 1 85 ? -2.870 3.775 4.872 1.00 98.69 85 VAL A N 1
ATOM 629 C CA . VAL A 1 85 ? -3.296 2.615 5.657 1.00 98.69 85 VAL A CA 1
ATOM 630 C C . VAL A 1 85 ? -3.507 2.991 7.114 1.00 98.69 85 VAL A C 1
ATOM 632 O O . VAL A 1 85 ? -2.808 3.857 7.650 1.00 98.69 85 VAL A O 1
ATOM 635 N N . ALA A 1 86 ? -4.455 2.325 7.767 1.00 98.62 86 ALA A N 1
ATOM 636 C CA . ALA A 1 86 ? -4.544 2.304 9.218 1.00 98.62 86 ALA A CA 1
ATOM 637 C C . ALA A 1 86 ? -3.726 1.133 9.767 1.00 98.62 86 ALA A C 1
ATOM 639 O O . ALA A 1 86 ? -3.823 0.016 9.267 1.00 98.62 86 ALA A O 1
ATOM 640 N N . THR A 1 87 ? -2.945 1.399 10.810 1.00 98.31 87 THR A N 1
ATOM 641 C CA . THR A 1 87 ? -2.163 0.392 11.550 1.00 98.31 87 THR A CA 1
ATOM 642 C C . THR A 1 87 ? -2.811 0.028 12.886 1.00 98.31 87 THR A C 1
ATOM 644 O O . THR A 1 87 ? -2.381 -0.899 13.553 1.00 98.31 87 THR A O 1
ATOM 647 N N . ALA A 1 88 ? -3.854 0.758 13.293 1.00 98.00 88 ALA A N 1
ATOM 648 C CA . ALA A 1 88 ? -4.697 0.398 14.426 1.00 98.00 88 ALA A CA 1
ATOM 649 C C . ALA A 1 88 ? -6.122 0.912 14.201 1.00 98.00 88 ALA A C 1
ATOM 651 O O . ALA A 1 88 ? -6.311 2.059 13.777 1.00 98.00 88 ALA A O 1
ATOM 652 N N . TRP A 1 89 ? -7.120 0.082 14.504 1.00 97.62 89 TRP A N 1
ATOM 653 C CA . TRP A 1 89 ? -8.538 0.432 14.436 1.00 97.62 89 TRP A CA 1
ATOM 654 C C . TRP A 1 89 ? -9.369 -0.419 15.401 1.00 97.62 89 TRP A C 1
ATOM 656 O O . TRP A 1 89 ? -9.001 -1.541 15.734 1.00 97.62 89 TRP A O 1
ATOM 666 N N . GLU A 1 90 ? -10.517 0.108 15.816 1.00 96.75 90 GLU A N 1
ATOM 667 C CA . GLU A 1 90 ? -11.548 -0.649 16.534 1.00 96.75 90 GLU A CA 1
ATOM 668 C C . GLU A 1 90 ? -12.680 -1.019 15.581 1.00 96.75 90 GLU A C 1
ATOM 670 O O . GLU A 1 90 ? -13.063 -0.207 14.738 1.00 96.75 90 GLU A O 1
ATOM 675 N N . SER A 1 91 ? -13.242 -2.218 15.738 1.00 93.25 91 SER A N 1
ATOM 676 C CA . SER A 1 91 ? -14.400 -2.674 14.963 1.00 93.25 91 SER A CA 1
ATOM 677 C C . SER A 1 91 ? -15.626 -2.778 15.865 1.00 93.25 91 SER A C 1
ATOM 679 O O . SER A 1 91 ? -15.540 -3.359 16.946 1.00 93.25 91 SER A O 1
ATOM 681 N N . ARG A 1 92 ? -16.758 -2.207 15.446 1.00 91.00 92 ARG A N 1
ATOM 682 C CA . ARG A 1 92 ? -18.039 -2.314 16.159 1.00 91.00 92 ARG A CA 1
ATOM 683 C C . ARG A 1 92 ? -19.170 -2.530 15.168 1.00 91.00 92 ARG A C 1
ATOM 685 O O . ARG A 1 92 ? -19.272 -1.804 14.182 1.00 91.00 92 ARG A O 1
ATOM 692 N N . THR A 1 93 ? -20.030 -3.499 15.449 1.00 87.50 93 THR A N 1
ATOM 693 C CA . THR A 1 93 ? -21.263 -3.689 14.685 1.00 87.50 93 THR A CA 1
ATOM 694 C C . THR A 1 93 ? -22.194 -2.517 14.964 1.00 87.50 93 THR A C 1
ATOM 696 O O . THR A 1 93 ? -22.484 -2.211 16.120 1.00 87.50 93 THR A O 1
ATOM 699 N N . LEU A 1 94 ? -22.646 -1.851 13.907 1.00 81.50 94 LEU A N 1
ATOM 700 C CA . LEU A 1 94 ? -23.717 -0.875 13.996 1.00 81.50 94 LEU A CA 1
ATOM 701 C C . LEU A 1 94 ? -25.032 -1.644 14.044 1.00 81.50 94 LEU A C 1
ATOM 703 O O . LEU A 1 94 ? -25.373 -2.368 13.109 1.00 81.50 94 LEU A O 1
ATOM 707 N N . GLN A 1 95 ? -25.733 -1.529 15.166 1.00 68.12 95 GLN A N 1
ATOM 708 C CA . GLN A 1 95 ? -27.078 -2.064 15.302 1.00 68.12 95 GLN A CA 1
ATOM 709 C C . GLN A 1 95 ? -28.024 -1.064 14.638 1.00 68.12 95 GLN A C 1
ATOM 711 O O . GLN A 1 95 ? -28.062 0.104 15.026 1.00 68.12 95 GLN A O 1
ATOM 716 N N . SER A 1 96 ? -28.718 -1.502 13.590 1.00 60.69 96 SER A N 1
ATOM 717 C CA . SER A 1 96 ? -29.784 -0.717 12.974 1.00 60.69 96 SER A CA 1
ATOM 718 C C . SER A 1 96 ? -30.880 -0.502 14.020 1.00 60.69 96 SER A C 1
ATOM 720 O O . SER A 1 96 ? -31.349 -1.480 14.606 1.00 60.69 96 SER A O 1
ATOM 722 N N . ALA A 1 97 ? -31.202 0.762 14.297 1.00 56.66 97 ALA A N 1
ATOM 723 C CA . ALA A 1 97 ? -32.360 1.147 15.101 1.00 56.66 97 ALA A CA 1
ATOM 724 C C . ALA A 1 97 ? -33.654 0.970 14.299 1.00 56.66 97 ALA A C 1
ATOM 726 O O . ALA A 1 97 ? -33.590 1.141 13.058 1.00 56.66 97 ALA A O 1
#

pLDDT: mean 91.76, std 12.95, range [45.94, 98.69]

Sequence (97 aa):
MFEDRPAPGGMLRKVLKRRHVTADTGGLFRAACTPGDILQPGSPLGVITDIFGDIVDTVTFAEPVLVIAARRDPVVATGDRIGFVATAWESRTLQSA

Radius of gyration: 16.38 Å; chains: 1; bounding box: 45×28×36 Å

Secondary structure (DSSP, 8-state):
----PPP--EEEEEEEEEEEEE-SS-EEEEE---TT-EEPTT--SEEEE-TT--EEEEE--SS-EEEEEE----EE-TT-EEEEEEEEEEEEEE---

Foldseek 3Di:
DPPPDQDDFFKDKAFDAKDFDWDQAWAFWDAPDDQQDKAAFPRFRTFGAHPVRHTPDTHGDRHIWHWHDADDHTTHHGGDGGGMIGRDIDIDGDDRD